Protein AF-A0A960MJE6-F1 (afdb_monomer)

Radius of gyration: 17.85 Å; Cα contacts (8 Å, |Δi|>4): 221; chains: 1; bounding box: 52×34×41 Å

Structure (mmCIF, N/CA/C/O backbone):
data_AF-A0A960MJE6-F1
#
_entry.id   AF-A0A960MJE6-F1
#
loop_
_atom_site.group_PDB
_atom_site.id
_atom_site.type_symbol
_atom_site.label_atom_id
_atom_site.label_alt_id
_atom_site.label_comp_id
_atom_site.label_asym_id
_atom_site.label_entity_id
_atom_site.label_seq_id
_atom_site.pdbx_PDB_ins_code
_atom_site.Cartn_x
_atom_site.Cartn_y
_atom_site.Cartn_z
_atom_site.occupancy
_atom_site.B_iso_or_equiv
_atom_site.auth_seq_id
_atom_site.auth_comp_id
_atom_site.auth_asym_id
_atom_site.auth_atom_id
_atom_site.pdbx_PDB_model_num
ATOM 1 N N . VAL A 1 1 ? -16.619 4.139 11.343 1.00 90.81 1 VAL A N 1
ATOM 2 C CA . VAL A 1 1 ? -15.500 3.477 10.638 1.00 90.81 1 VAL A CA 1
ATOM 3 C C . VAL A 1 1 ? -14.582 4.578 10.170 1.00 90.81 1 VAL A C 1
ATOM 5 O O . VAL A 1 1 ? -15.066 5.469 9.480 1.00 90.81 1 VAL A O 1
ATOM 8 N N . ASP A 1 2 ? -13.323 4.551 10.590 1.00 97.38 2 ASP A N 1
ATOM 9 C CA . ASP A 1 2 ? -12.371 5.630 10.301 1.00 97.38 2 ASP A CA 1
ATOM 10 C C . ASP A 1 2 ? -11.743 5.472 8.927 1.00 97.38 2 ASP A C 1
ATOM 12 O O . ASP A 1 2 ? -11.546 6.458 8.226 1.00 97.38 2 ASP A O 1
ATOM 16 N N . LEU A 1 3 ? -11.478 4.222 8.546 1.00 98.38 3 LEU A N 1
ATOM 17 C CA . LEU A 1 3 ? -10.777 3.850 7.329 1.00 98.38 3 LEU A CA 1
ATOM 18 C C . LEU A 1 3 ? -11.481 2.674 6.642 1.00 98.38 3 LE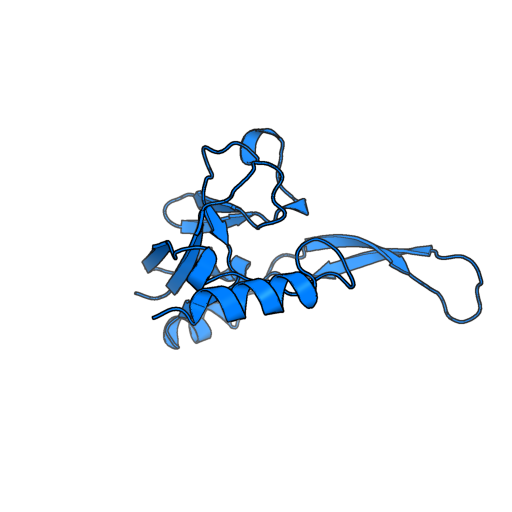U A C 1
ATOM 20 O O . LEU A 1 3 ? -11.832 1.678 7.269 1.00 98.38 3 LEU A O 1
ATOM 24 N N . VAL A 1 4 ? -11.666 2.759 5.334 1.00 98.44 4 VAL A N 1
ATOM 25 C CA . VAL A 1 4 ? -12.091 1.641 4.493 1.00 98.44 4 VAL A CA 1
ATOM 26 C C . VAL A 1 4 ? -11.028 1.444 3.429 1.00 98.44 4 VAL A C 1
ATOM 28 O O . VAL A 1 4 ? -10.802 2.343 2.624 1.00 98.44 4 VAL A O 1
ATOM 31 N N . LEU A 1 5 ? -10.383 0.282 3.424 1.00 98.06 5 LEU A N 1
ATOM 32 C CA . LEU A 1 5 ? -9.413 -0.102 2.406 1.00 98.06 5 LEU A CA 1
ATOM 33 C C . LEU A 1 5 ? -10.098 -0.992 1.373 1.00 98.06 5 LEU A C 1
ATOM 35 O O . LEU A 1 5 ? -10.679 -2.021 1.727 1.00 98.06 5 LEU A O 1
ATOM 39 N N . LYS A 1 6 ? -10.006 -0.624 0.097 1.00 97.62 6 LYS A N 1
ATOM 40 C CA . LYS A 1 6 ? -10.346 -1.525 -0.998 1.00 97.62 6 LYS A CA 1
ATOM 41 C C . LYS A 1 6 ? -9.092 -2.299 -1.391 1.00 97.62 6 LYS A C 1
ATOM 43 O O . LYS A 1 6 ? -8.012 -1.733 -1.539 1.00 97.62 6 LYS A O 1
ATOM 48 N N . CYS A 1 7 ? -9.236 -3.608 -1.519 1.00 97.19 7 CYS A N 1
ATOM 49 C CA . CYS A 1 7 ? -8.153 -4.502 -1.885 1.00 97.19 7 CYS A CA 1
ATOM 50 C C . CYS A 1 7 ? -8.582 -5.461 -2.986 1.00 97.19 7 CYS A C 1
ATOM 52 O O . CYS A 1 7 ? -9.758 -5.549 -3.346 1.00 97.19 7 CYS A O 1
ATOM 54 N N . ILE A 1 8 ? -7.608 -6.188 -3.512 1.00 96.56 8 ILE A N 1
ATOM 55 C CA . ILE A 1 8 ? -7.811 -7.221 -4.522 1.00 96.56 8 ILE A CA 1
ATOM 56 C C . ILE A 1 8 ? -7.067 -8.484 -4.120 1.00 96.56 8 ILE A C 1
ATOM 58 O O . ILE A 1 8 ? -6.070 -8.436 -3.399 1.00 96.56 8 ILE A O 1
ATOM 62 N N . LYS A 1 9 ? -7.549 -9.631 -4.594 1.00 95.31 9 LYS A N 1
ATOM 63 C CA . LYS A 1 9 ? -6.795 -10.875 -4.475 1.00 95.31 9 LYS A CA 1
ATOM 64 C C . LYS A 1 9 ? -5.577 -10.806 -5.402 1.00 95.31 9 LYS A C 1
ATOM 66 O O . LYS A 1 9 ? -5.716 -10.426 -6.566 1.00 95.31 9 LYS A O 1
ATOM 71 N N . ARG A 1 10 ? -4.407 -11.158 -4.870 1.00 92.94 10 ARG A N 1
ATOM 72 C CA . ARG A 1 10 ? -3.173 -11.307 -5.644 1.00 92.94 10 ARG A CA 1
ATOM 73 C C . ARG A 1 10 ? -3.256 -12.562 -6.509 1.00 92.94 10 ARG A C 1
ATOM 75 O O . ARG A 1 10 ? -3.813 -13.573 -6.074 1.00 92.94 10 ARG A O 1
ATOM 82 N N . GLU A 1 11 ? -2.705 -12.499 -7.711 1.00 90.75 11 GLU A N 1
ATOM 83 C CA . GLU A 1 11 ? -2.658 -13.637 -8.639 1.00 90.75 11 GLU A CA 1
ATOM 84 C C . GLU A 1 11 ? -1.451 -14.532 -8.357 1.00 90.75 11 GLU A C 1
ATOM 86 O O . GLU A 1 11 ? -1.553 -15.755 -8.451 1.00 90.75 11 GLU A O 1
ATOM 91 N N . THR A 1 12 ? -0.328 -13.934 -7.945 1.00 90.56 12 THR A N 1
ATOM 92 C CA . THR A 1 12 ? 0.914 -14.651 -7.635 1.00 90.56 12 THR A CA 1
ATOM 93 C C . THR A 1 12 ? 1.585 -14.120 -6.359 1.00 90.56 12 THR A C 1
ATOM 95 O O . THR A 1 12 ? 1.390 -12.959 -5.983 1.00 90.56 12 THR A O 1
ATOM 98 N N . PRO A 1 13 ? 2.401 -14.943 -5.671 1.00 87.69 13 PRO A N 1
ATOM 99 C CA . PRO A 1 13 ? 3.259 -14.491 -4.568 1.00 87.69 13 PRO A CA 1
ATOM 100 C C . PRO A 1 13 ? 4.201 -13.332 -4.941 1.00 87.69 13 PRO A C 1
ATOM 102 O O . PRO A 1 13 ? 4.524 -12.495 -4.093 1.00 87.69 13 PRO A O 1
ATOM 105 N N . GLU A 1 14 ? 4.646 -13.290 -6.199 1.00 88.62 14 GLU A N 1
ATOM 106 C CA . GLU A 1 14 ? 5.622 -12.344 -6.751 1.00 88.62 14 GLU A CA 1
ATOM 107 C C . GLU A 1 14 ? 4.996 -11.047 -7.278 1.00 88.62 14 GLU A C 1
ATOM 109 O O . GLU A 1 14 ? 5.723 -10.135 -7.684 1.00 88.62 14 GLU A O 1
ATOM 114 N N . GLU A 1 15 ? 3.665 -10.945 -7.284 1.00 90.00 15 GLU A N 1
ATOM 115 C CA . GLU A 1 15 ? 2.964 -9.758 -7.757 1.00 90.00 15 GLU A CA 1
ATOM 116 C C . GLU A 1 15 ? 3.415 -8.508 -6.981 1.00 90.00 15 GLU A C 1
ATOM 118 O O . GLU A 1 15 ? 3.469 -8.497 -5.748 1.00 90.00 15 GLU A O 1
ATOM 123 N N . LYS A 1 16 ? 3.743 -7.434 -7.715 1.00 90.94 16 LYS A N 1
ATOM 124 C CA . LYS A 1 16 ? 4.276 -6.172 -7.174 1.00 90.94 16 LYS A CA 1
ATOM 125 C C . LYS A 1 16 ? 3.172 -5.306 -6.559 1.00 90.94 16 LYS A C 1
ATOM 127 O O . LYS A 1 16 ? 2.874 -4.212 -7.045 1.00 90.94 16 LYS A O 1
ATOM 132 N N . LEU A 1 17 ? 2.554 -5.830 -5.506 1.00 93.19 17 LEU A N 1
ATOM 133 C CA . LEU A 1 17 ? 1.544 -5.167 -4.691 1.00 93.19 17 LEU A CA 1
ATOM 134 C C . LEU A 1 17 ? 1.944 -5.204 -3.222 1.00 93.19 17 LEU A C 1
ATOM 136 O O . LEU A 1 17 ? 2.372 -6.243 -2.717 1.00 93.19 17 LEU A O 1
ATOM 140 N N . GLY A 1 18 ? 1.735 -4.082 -2.533 1.00 94.88 18 GLY A N 1
ATOM 141 C CA . GLY A 1 18 ? 1.810 -4.042 -1.081 1.00 94.88 18 GLY A CA 1
ATOM 142 C C . GLY A 1 18 ? 0.832 -5.047 -0.473 1.00 94.88 18 GLY A C 1
ATOM 143 O O . GLY A 1 18 ? -0.319 -5.153 -0.897 1.00 94.88 18 GLY A O 1
ATOM 144 N N . VAL A 1 19 ? 1.301 -5.815 0.497 1.00 95.50 19 VAL A N 1
ATOM 145 C CA . VAL A 1 19 ? 0.553 -6.888 1.139 1.00 95.50 19 VAL A CA 1
ATOM 146 C C . VAL A 1 19 ? -0.184 -6.357 2.359 1.00 95.50 19 VAL A C 1
ATOM 148 O O . VAL A 1 19 ? 0.397 -5.648 3.178 1.00 95.50 19 VAL A O 1
ATOM 151 N N . ILE A 1 20 ? -1.455 -6.733 2.492 1.00 95.06 20 ILE A N 1
ATOM 152 C CA . ILE A 1 20 ? -2.294 -6.342 3.626 1.00 95.06 20 ILE A CA 1
ATOM 153 C C . ILE A 1 20 ? -2.099 -7.318 4.786 1.00 95.06 20 ILE A C 1
ATOM 155 O O . ILE A 1 20 ? -2.185 -8.535 4.606 1.00 95.06 20 ILE A O 1
ATOM 159 N N . GLY A 1 21 ? -1.899 -6.773 5.984 1.00 92.81 21 GLY A N 1
ATOM 160 C CA . GLY A 1 21 ? -1.813 -7.509 7.238 1.00 92.81 21 GLY A CA 1
ATOM 161 C C . GLY A 1 21 ? -2.624 -6.852 8.353 1.00 92.81 21 GLY A C 1
ATOM 162 O O . GLY A 1 21 ? -3.051 -5.700 8.256 1.00 92.81 21 GLY A O 1
ATOM 163 N N . ILE A 1 22 ? -2.846 -7.613 9.423 1.00 93.12 22 ILE A N 1
ATOM 164 C CA . ILE A 1 22 ? -3.365 -7.096 10.690 1.00 93.12 22 ILE A CA 1
ATOM 165 C C . ILE A 1 22 ? -2.346 -7.461 11.765 1.00 93.12 22 ILE A C 1
ATOM 167 O O . ILE A 1 22 ? -2.080 -8.639 11.993 1.00 93.12 22 ILE A O 1
ATOM 171 N N . GLU A 1 23 ? -1.771 -6.451 12.408 1.00 90.19 23 GLU A N 1
ATOM 172 C CA . GLU A 1 23 ? -0.772 -6.590 13.468 1.00 90.19 23 GLU A CA 1
ATOM 173 C C . GLU A 1 23 ? -1.260 -5.806 14.686 1.00 90.19 23 GLU A C 1
ATOM 175 O O . GLU A 1 23 ? -1.601 -4.633 14.562 1.00 90.19 23 GLU A O 1
ATOM 180 N N . ASN A 1 24 ? -1.353 -6.448 15.854 1.00 93.50 24 ASN A N 1
ATOM 181 C CA . ASN A 1 24 ? -1.894 -5.832 17.077 1.00 93.50 24 ASN A CA 1
ATOM 182 C C . ASN A 1 24 ? -3.270 -5.163 16.864 1.00 93.50 24 ASN A C 1
ATOM 184 O O . ASN A 1 24 ? -3.490 -4.029 17.280 1.00 93.50 24 ASN A O 1
ATOM 188 N N . GLU A 1 25 ? -4.174 -5.853 16.154 1.00 95.56 25 GLU A N 1
ATOM 189 C CA . GLU A 1 25 ? -5.515 -5.360 15.775 1.00 95.56 25 GLU A CA 1
ATOM 190 C C . GLU A 1 25 ? -5.512 -4.095 14.896 1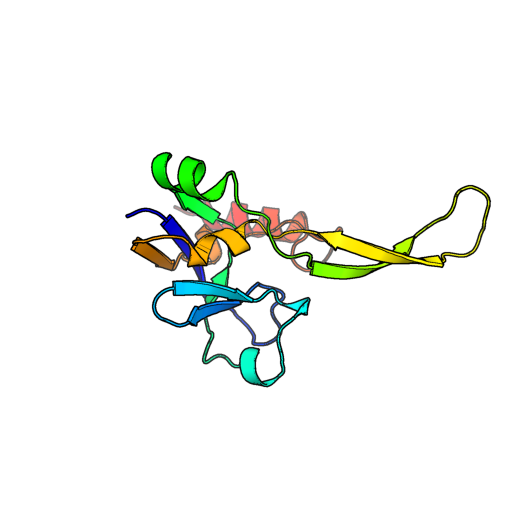.00 95.56 25 GLU A C 1
ATOM 192 O O . GLU A 1 25 ? -6.552 -3.469 14.676 1.00 95.56 25 GLU A O 1
ATOM 197 N N . LYS A 1 26 ? -4.352 -3.718 14.352 1.00 96.62 26 LYS A N 1
ATOM 198 C CA . LYS A 1 26 ? -4.181 -2.573 13.464 1.00 96.62 26 LYS A CA 1
ATOM 199 C C . LYS A 1 26 ? -3.952 -3.023 12.031 1.00 96.62 26 LYS A C 1
ATOM 201 O O . LYS A 1 26 ? -3.205 -3.962 11.771 1.00 96.62 26 LYS A O 1
ATOM 206 N N . LEU A 1 27 ? -4.596 -2.329 11.096 1.00 97.12 27 LEU A N 1
ATOM 207 C CA . LEU A 1 27 ? -4.388 -2.538 9.668 1.00 97.12 27 LEU A CA 1
ATOM 208 C C . LEU A 1 27 ? -2.992 -2.050 9.281 1.00 97.12 27 LEU A C 1
ATOM 210 O O . LEU A 1 27 ? -2.674 -0.885 9.504 1.00 97.12 27 LEU A O 1
ATOM 214 N N . SER A 1 28 ? -2.194 -2.916 8.667 1.00 95.06 28 SER A N 1
ATOM 215 C CA . SER A 1 28 ? -0.868 -2.580 8.157 1.00 95.06 28 SER A CA 1
ATOM 216 C C . SER A 1 28 ? -0.714 -3.014 6.703 1.00 95.06 28 SER A C 1
ATOM 218 O O . SER A 1 28 ? -1.372 -3.946 6.227 1.00 95.06 28 SER A O 1
ATOM 220 N N . ILE A 1 29 ? 0.148 -2.306 5.977 1.00 96.00 29 ILE A N 1
ATOM 221 C CA . ILE A 1 29 ? 0.543 -2.656 4.615 1.00 96.00 29 ILE A CA 1
ATOM 222 C C . ILE A 1 29 ? 2.060 -2.761 4.582 1.00 96.00 29 ILE A C 1
ATOM 224 O O . ILE A 1 29 ? 2.758 -1.903 5.115 1.00 96.00 29 ILE A O 1
ATOM 228 N N . ARG A 1 30 ? 2.568 -3.831 3.971 1.00 93.56 30 ARG A N 1
ATOM 229 C CA . ARG A 1 30 ? 3.997 -4.010 3.699 1.00 93.56 30 ARG A CA 1
ATOM 230 C C . ARG A 1 30 ? 4.232 -3.907 2.204 1.00 93.56 30 ARG A C 1
ATOM 232 O O . ARG A 1 30 ? 3.674 -4.699 1.448 1.00 93.56 30 ARG A O 1
ATOM 239 N N . GLU A 1 31 ? 5.031 -2.936 1.780 1.00 94.06 31 GLU A N 1
ATOM 240 C CA . GLU A 1 31 ? 5.297 -2.695 0.361 1.00 94.06 31 GLU A CA 1
ATOM 241 C C . GLU A 1 31 ? 6.046 -3.876 -0.281 1.00 94.06 31 GLU A C 1
ATOM 243 O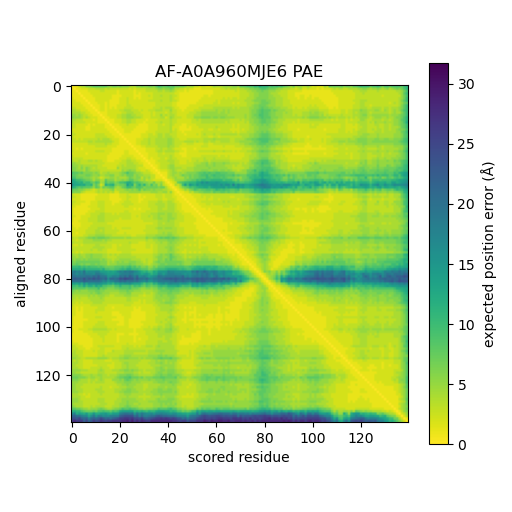 O . GLU A 1 31 ? 6.859 -4.529 0.377 1.00 94.06 31 GLU A O 1
ATOM 248 N N . TYR A 1 32 ? 5.809 -4.170 -1.570 1.00 89.81 32 TYR A N 1
ATOM 249 C CA . TYR A 1 32 ? 6.355 -5.391 -2.198 1.00 89.81 32 TYR A CA 1
ATOM 250 C C . TYR A 1 32 ? 7.895 -5.434 -2.216 1.00 89.81 32 TYR A C 1
ATOM 252 O O . TYR A 1 32 ? 8.493 -6.520 -2.249 1.00 89.81 32 TYR A O 1
ATOM 260 N N . SER A 1 33 ? 8.537 -4.261 -2.211 1.00 87.81 33 SER A N 1
ATOM 261 C CA . SER A 1 33 ? 9.993 -4.097 -2.147 1.00 87.81 33 SER A CA 1
ATOM 262 C C . SER A 1 33 ? 10.582 -4.470 -0.787 1.00 87.81 33 SER A C 1
ATOM 264 O O . SER A 1 33 ? 11.779 -4.723 -0.701 1.00 87.81 33 SER A O 1
ATOM 266 N N . GLU A 1 34 ? 9.752 -4.542 0.252 1.00 87.50 34 GLU A N 1
ATOM 267 C CA . GLU A 1 34 ? 10.153 -4.805 1.638 1.00 87.50 34 GLU A CA 1
ATOM 268 C C . GLU A 1 34 ? 9.739 -6.202 2.119 1.00 87.50 34 GLU A C 1
ATOM 270 O O . GLU A 1 34 ? 10.044 -6.597 3.243 1.00 87.50 34 GLU A O 1
ATOM 275 N N . LEU A 1 35 ? 9.058 -6.982 1.271 1.00 87.25 35 LEU A N 1
ATOM 276 C CA . LEU A 1 35 ? 8.598 -8.320 1.632 1.00 87.25 35 LEU A CA 1
ATOM 277 C C . LEU A 1 35 ? 9.758 -9.311 1.721 1.00 87.25 35 LEU A C 1
ATOM 279 O O . LEU A 1 35 ? 10.477 -9.558 0.742 1.00 87.25 35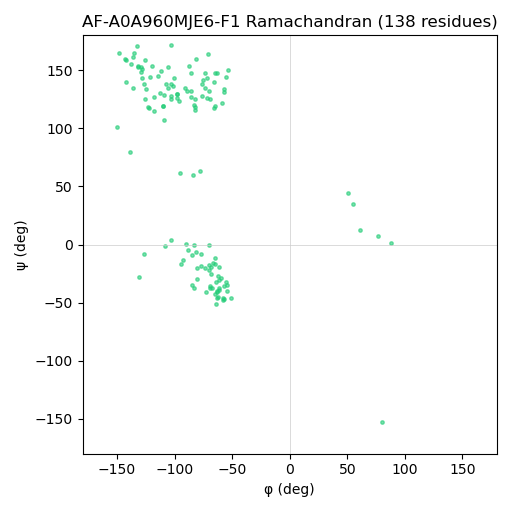 LEU A O 1
ATOM 283 N N . THR A 1 36 ? 9.841 -9.973 2.872 1.00 86.12 36 THR A N 1
ATOM 284 C CA . THR A 1 36 ? 10.641 -11.183 3.070 1.00 86.12 36 THR A CA 1
ATOM 285 C C . THR A 1 36 ? 10.012 -12.378 2.347 1.00 86.12 36 THR A C 1
ATOM 287 O O . THR A 1 36 ? 8.834 -12.364 1.982 1.00 86.12 36 THR A O 1
ATOM 290 N N . SER A 1 37 ? 10.774 -13.457 2.161 1.00 82.31 37 SER A N 1
ATOM 291 C CA . SER A 1 37 ? 10.281 -14.670 1.492 1.00 82.31 37 SER A CA 1
ATOM 292 C C . SER A 1 37 ? 9.044 -15.274 2.171 1.00 82.31 37 SER A C 1
ATOM 294 O O . SER A 1 37 ? 8.147 -15.751 1.482 1.00 82.31 37 SER A O 1
ATOM 296 N N . SER A 1 38 ? 8.943 -15.212 3.505 1.00 81.44 38 SER A N 1
ATOM 297 C CA . SER A 1 38 ? 7.773 -15.715 4.243 1.00 81.44 38 SER A CA 1
ATOM 298 C C . SER A 1 38 ? 6.518 -14.864 4.011 1.00 81.44 38 SER A C 1
ATOM 300 O O . SER A 1 38 ? 5.416 -15.405 3.890 1.00 81.44 38 SER A O 1
ATOM 302 N N . MET A 1 39 ? 6.680 -13.545 3.871 1.00 79.69 39 MET A N 1
ATOM 303 C CA . MET A 1 39 ? 5.585 -12.603 3.605 1.00 79.69 39 MET A CA 1
ATOM 304 C C . MET A 1 39 ? 5.058 -12.676 2.168 1.00 79.69 39 MET A C 1
ATOM 306 O O . MET A 1 39 ? 3.928 -12.273 1.905 1.00 79.69 39 MET A O 1
ATOM 310 N N . ARG A 1 40 ? 5.841 -13.224 1.231 1.00 79.81 40 ARG A N 1
ATOM 311 C CA . ARG A 1 40 ? 5.388 -13.431 -0.154 1.00 79.81 40 ARG A CA 1
ATOM 312 C C . ARG A 1 40 ? 4.331 -14.526 -0.266 1.00 79.81 40 ARG A C 1
ATOM 314 O O . ARG A 1 40 ? 3.548 -14.494 -1.211 1.00 79.81 40 ARG A O 1
ATOM 321 N N . SER A 1 41 ? 4.251 -15.436 0.708 1.00 78.69 41 SER A N 1
ATOM 322 C CA . SER A 1 41 ? 3.288 -16.542 0.706 1.00 78.69 41 SER A CA 1
ATOM 323 C C . SER A 1 41 ? 1.833 -16.082 0.511 1.00 78.69 41 SER A C 1
ATOM 325 O O . SER A 1 41 ? 1.426 -14.994 0.927 1.00 78.69 41 SER A O 1
ATOM 327 N N . LEU A 1 42 ? 1.012 -16.945 -0.097 1.00 69.94 42 LEU A N 1
ATOM 328 C CA . LEU A 1 42 ? -0.416 -16.679 -0.323 1.00 69.94 42 LEU A CA 1
ATOM 329 C C . LEU A 1 42 ? -1.261 -16.690 0.961 1.00 69.94 42 LEU A C 1
ATOM 331 O O . LEU A 1 42 ? -2.453 -16.406 0.891 1.00 69.94 42 LEU A O 1
ATOM 335 N N . VAL A 1 43 ? -0.660 -16.939 2.132 1.00 73.81 43 VAL A N 1
ATOM 336 C CA . VAL A 1 43 ? -1.292 -16.626 3.428 1.00 73.81 43 VAL A CA 1
ATOM 337 C C . VAL A 1 43 ? -1.704 -15.153 3.456 1.00 73.81 43 VAL A C 1
ATOM 339 O O . VAL A 1 43 ? -2.778 -14.812 3.944 1.00 73.81 43 VAL A O 1
ATOM 342 N N . PHE A 1 44 ? -0.912 -14.290 2.820 1.00 80.25 44 PHE A N 1
ATOM 343 C CA . PHE A 1 44 ? -1.261 -12.899 2.603 1.00 80.25 44 PHE A CA 1
ATOM 344 C C . PHE A 1 44 ? -1.890 -12.666 1.221 1.00 80.25 44 PHE A C 1
ATOM 346 O O . PHE A 1 44 ? -1.346 -11.963 0.373 1.00 80.25 44 PHE A O 1
ATOM 353 N N . ALA A 1 45 ? -3.034 -13.285 0.944 1.00 89.44 45 ALA A N 1
ATOM 354 C CA . ALA A 1 45 ? -3.622 -13.315 -0.400 1.00 89.44 45 ALA A CA 1
ATOM 355 C C . ALA A 1 45 ? -4.073 -11.952 -0.967 1.00 89.44 45 ALA A C 1
ATOM 357 O O . ALA A 1 45 ? -4.398 -11.883 -2.150 1.00 89.44 45 ALA A O 1
ATOM 358 N N . TYR A 1 46 ? -4.125 -10.884 -0.165 1.00 94.94 46 TYR A N 1
ATOM 359 C CA . TYR A 1 46 ? -4.707 -9.603 -0.572 1.00 94.94 46 TYR A CA 1
ATOM 360 C C . TYR A 1 46 ? -3.656 -8.511 -0.761 1.00 94.94 46 TYR A C 1
ATOM 362 O O . TYR A 1 46 ? -2.829 -8.257 0.117 1.00 94.94 46 TYR A O 1
ATOM 370 N N . GLY A 1 47 ? -3.726 -7.861 -1.920 1.00 95.25 47 GLY A N 1
ATOM 371 C CA . GLY A 1 47 ? -2.891 -6.735 -2.305 1.00 95.25 47 GLY A CA 1
ATOM 372 C C . GLY A 1 47 ? -3.623 -5.405 -2.144 1.00 95.25 47 GLY A C 1
ATOM 373 O O . GLY A 1 47 ? -4.826 -5.296 -2.405 1.00 95.25 47 GLY A O 1
ATOM 374 N N . ASN A 1 48 ? -2.881 -4.386 -1.728 1.00 96.44 48 ASN A N 1
ATOM 375 C CA . ASN A 1 48 ? -3.329 -3.004 -1.688 1.00 96.44 48 ASN A CA 1
ATOM 376 C C . ASN A 1 48 ? -3.572 -2.490 -3.114 1.00 96.44 48 ASN A C 1
ATOM 378 O O . ASN A 1 48 ? -2.631 -2.396 -3.899 1.00 96.44 48 ASN A O 1
ATOM 382 N N . SER A 1 49 ? -4.810 -2.113 -3.442 1.00 94.56 49 SER A N 1
ATOM 383 C CA . SER A 1 49 ? -5.128 -1.543 -4.757 1.00 94.56 49 SER A CA 1
ATOM 384 C C . SER A 1 49 ? -4.845 -0.037 -4.845 1.00 94.56 49 SER A C 1
ATOM 386 O O . SER A 1 49 ? -5.121 0.570 -5.874 1.00 94.56 49 SER A O 1
ATOM 388 N N . GLY A 1 50 ? -4.372 0.587 -3.759 1.00 93.88 50 GLY A N 1
ATOM 389 C CA . GLY A 1 50 ? -4.169 2.036 -3.663 1.00 93.88 50 GLY A CA 1
ATOM 390 C C . GLY A 1 50 ? -5.457 2.837 -3.448 1.00 93.88 50 GLY A C 1
ATOM 391 O O . GLY A 1 50 ? -5.420 4.063 -3.478 1.00 93.88 50 GLY A O 1
ATOM 392 N N . LEU A 1 51 ? -6.593 2.169 -3.220 1.00 95.75 51 LEU A N 1
ATOM 393 C CA . LEU A 1 51 ? -7.890 2.812 -3.021 1.00 95.75 51 LEU A CA 1
ATOM 394 C C . LEU A 1 51 ? -8.336 2.668 -1.572 1.00 95.75 51 LEU A C 1
ATOM 396 O O . LEU A 1 51 ? -8.569 1.565 -1.080 1.00 95.75 51 LEU A O 1
ATOM 400 N N . PHE A 1 52 ? -8.519 3.795 -0.903 1.00 97.38 52 PHE A N 1
ATOM 401 C CA . PHE A 1 52 ? -9.068 3.840 0.441 1.00 97.38 52 PHE A CA 1
ATOM 402 C C . PHE A 1 52 ? -9.961 5.068 0.610 1.00 97.38 52 PHE A C 1
ATOM 404 O O . PHE A 1 52 ? -9.871 6.037 -0.140 1.00 97.38 52 PHE A O 1
ATOM 411 N N . SER A 1 53 ? -10.831 5.016 1.609 1.00 97.81 53 SER A N 1
ATOM 412 C CA . SER A 1 53 ? -11.653 6.138 2.054 1.00 97.81 53 SER A CA 1
ATOM 413 C C . SER A 1 53 ? -11.469 6.304 3.551 1.00 97.81 53 SER A C 1
ATOM 415 O O . SER A 1 53 ? -11.396 5.313 4.275 1.00 97.81 53 SER A O 1
ATOM 417 N N . CYS A 1 54 ? -11.446 7.539 4.036 1.00 97.81 54 CYS A N 1
ATOM 418 C CA . CYS A 1 54 ? -11.394 7.809 5.465 1.00 97.81 54 CYS A CA 1
ATOM 419 C C . CYS A 1 54 ? -12.243 9.019 5.851 1.00 97.81 54 CYS A C 1
ATOM 421 O O . CYS A 1 54 ? -12.602 9.831 4.999 1.00 97.81 54 CYS A O 1
ATOM 423 N N . ASN A 1 55 ? -12.618 9.105 7.127 1.00 97.69 55 ASN A N 1
ATOM 424 C CA . ASN A 1 55 ? -13.347 10.264 7.638 1.00 97.69 55 ASN A CA 1
ATOM 425 C C . ASN A 1 55 ? -12.388 11.426 7.960 1.00 97.69 55 ASN A C 1
ATOM 427 O O . ASN A 1 55 ? -11.187 11.239 8.161 1.00 97.69 55 ASN A O 1
ATOM 431 N N . MET A 1 56 ? -12.924 12.647 8.022 1.00 97.94 56 MET A N 1
ATOM 432 C CA . MET A 1 56 ? -12.095 13.835 8.249 1.00 97.94 56 MET A CA 1
ATOM 433 C C . MET A 1 56 ? -11.485 13.906 9.648 1.00 97.94 56 MET A C 1
ATOM 435 O O . MET A 1 56 ? -10.438 14.527 9.816 1.00 97.94 56 MET A O 1
ATOM 439 N N . ASP A 1 57 ? -12.100 13.272 10.644 1.00 97.62 57 ASP A N 1
ATOM 440 C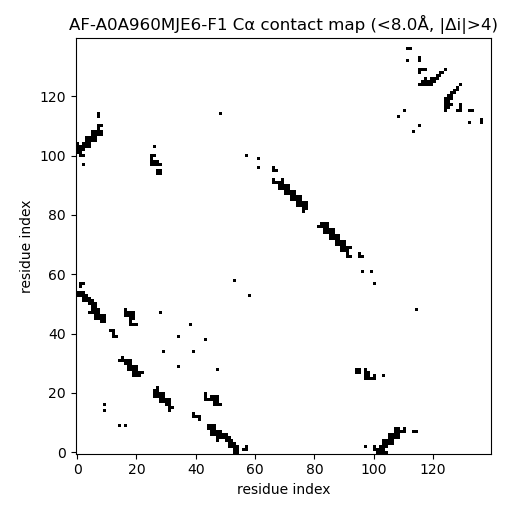 CA . ASP A 1 57 ? -11.548 13.234 11.999 1.00 97.62 57 ASP A CA 1
ATOM 441 C C . ASP A 1 57 ? -10.276 12.382 12.051 1.00 97.62 57 ASP A C 1
ATOM 443 O O . ASP A 1 57 ? -9.296 12.767 12.689 1.00 97.62 57 ASP A O 1
ATOM 447 N N . PHE A 1 58 ? -10.238 11.280 11.300 1.00 97.81 58 PHE A N 1
ATOM 448 C CA . PHE A 1 58 ? -9.038 10.482 11.103 1.00 97.81 58 PHE A CA 1
ATOM 449 C C . PHE A 1 58 ? -7.948 11.275 10.385 1.00 97.81 58 PHE A C 1
ATOM 451 O O . PHE A 1 58 ? -6.819 11.296 10.864 1.00 97.81 58 PHE A O 1
ATOM 458 N N . VAL A 1 59 ? -8.282 11.993 9.304 1.00 97.81 59 VAL A N 1
ATOM 459 C CA . VAL A 1 59 ? -7.319 12.854 8.590 1.00 97.81 59 VAL A CA 1
ATOM 460 C C . VAL A 1 59 ? -6.703 13.892 9.532 1.00 97.81 59 VAL A C 1
ATOM 462 O O . VAL A 1 59 ? -5.484 1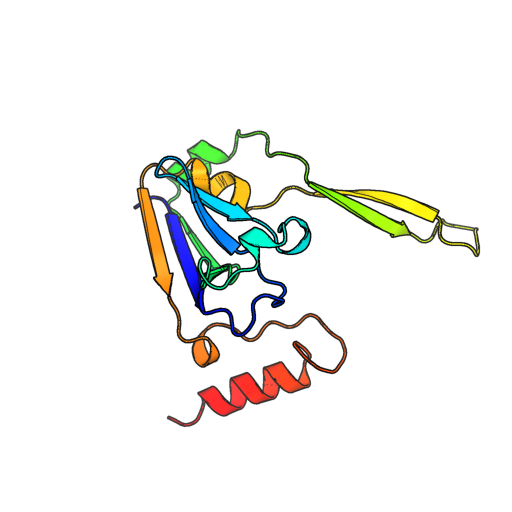4.021 9.576 1.00 97.81 59 VAL A O 1
ATOM 465 N N . LYS A 1 60 ? -7.519 14.587 10.337 1.00 97.62 60 LYS A N 1
ATOM 466 C CA . LYS A 1 60 ? -7.032 15.554 11.338 1.00 97.62 60 LYS A CA 1
ATOM 467 C C . LYS A 1 60 ? -6.142 14.902 12.397 1.00 97.62 60 LYS A C 1
ATOM 469 O O . LYS A 1 60 ? -5.155 15.496 12.814 1.00 97.62 60 LYS A O 1
ATOM 474 N N . LYS A 1 61 ? -6.484 13.688 12.842 1.00 96.44 61 LYS A N 1
ATOM 475 C CA . LYS A 1 61 ? -5.686 12.925 13.814 1.00 96.44 61 LYS A CA 1
ATOM 476 C C . LYS A 1 61 ? -4.299 12.588 13.262 1.00 96.44 61 LYS A C 1
ATOM 478 O O . LYS A 1 61 ? -3.328 12.644 14.008 1.00 96.44 61 LYS A O 1
ATOM 483 N N . VAL A 1 62 ? -4.211 12.208 11.987 1.00 97.38 62 VAL A N 1
ATOM 484 C CA . VAL A 1 62 ? -2.955 11.734 11.380 1.00 97.38 62 VAL A CA 1
ATOM 485 C C . VAL A 1 62 ? -2.142 12.837 10.701 1.00 97.38 62 VAL A C 1
ATOM 487 O O . VAL A 1 62 ? -0.968 12.623 10.425 1.00 97.38 62 VAL A O 1
ATOM 490 N N . SER A 1 63 ? -2.708 14.027 10.469 1.00 96.56 63 SER A N 1
ATOM 491 C CA . SER A 1 63 ? -2.035 15.120 9.746 1.00 96.56 63 SER A CA 1
ATOM 492 C C . SER A 1 63 ? -0.806 15.695 10.450 1.00 96.56 63 SER A C 1
ATOM 494 O O . SER A 1 63 ? -0.027 16.405 9.824 1.00 96.56 63 SER A O 1
ATOM 496 N N . THR A 1 64 ? -0.648 15.435 11.748 1.00 95.25 64 THR A N 1
ATOM 497 C CA . THR A 1 64 ? 0.506 15.881 12.542 1.00 95.25 64 THR A CA 1
ATOM 498 C C . THR A 1 64 ? 1.508 14.761 12.811 1.00 95.25 64 THR A C 1
ATOM 500 O O . THR A 1 64 ? 2.442 14.965 13.581 1.00 95.25 64 THR A O 1
ATOM 503 N N . LEU A 1 65 ? 1.296 13.563 12.255 1.00 96.81 65 LEU A N 1
ATOM 504 C CA . LEU A 1 65 ? 2.219 12.448 12.433 1.00 96.81 65 LEU A CA 1
ATOM 505 C C . LEU A 1 65 ? 3.457 12.637 11.563 1.00 96.81 65 LEU A C 1
ATOM 507 O O . LEU A 1 65 ? 3.364 12.970 10.382 1.00 96.81 65 LEU A O 1
ATOM 511 N N . GLU A 1 66 ? 4.610 12.337 12.142 1.00 96.81 66 GLU A N 1
ATOM 512 C CA . GLU A 1 66 ? 5.826 12.104 11.376 1.00 96.81 66 GLU A CA 1
ATOM 513 C C . GLU A 1 66 ? 5.808 10.658 10.877 1.00 96.81 66 GLU A C 1
ATOM 515 O O . GLU A 1 66 ? 5.745 9.715 11.668 1.00 96.81 66 GLU A O 1
ATOM 520 N N . LEU A 1 67 ? 5.811 10.488 9.554 1.00 96.75 67 LEU A N 1
ATOM 521 C CA . LEU A 1 67 ? 5.821 9.170 8.924 1.00 96.75 67 LEU A CA 1
ATOM 522 C C . LEU A 1 67 ? 7.252 8.644 8.777 1.00 96.75 67 LEU A C 1
ATOM 524 O O . LEU A 1 67 ? 8.178 9.438 8.579 1.00 96.75 67 LEU A O 1
ATOM 528 N N . PRO A 1 68 ? 7.450 7.316 8.861 1.00 95.69 68 PRO A N 1
ATOM 529 C CA . PRO A 1 68 ? 8.764 6.719 8.689 1.00 95.69 68 PRO A CA 1
ATOM 530 C C . PRO A 1 68 ? 9.304 6.956 7.276 1.00 95.69 68 PRO A C 1
ATOM 532 O O . PRO A 1 68 ? 8.564 6.980 6.293 1.00 9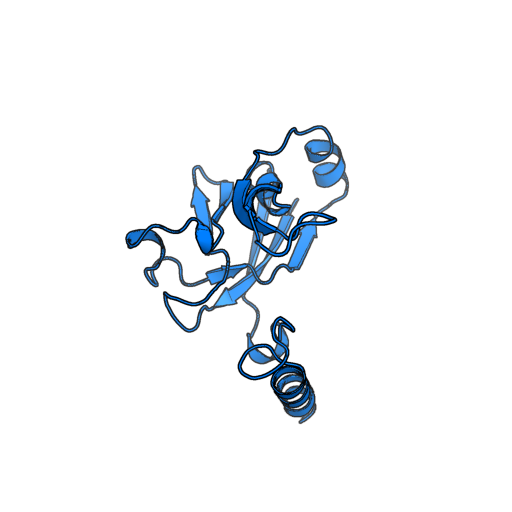5.69 68 PRO A O 1
ATOM 535 N N . TRP A 1 69 ? 10.625 7.091 7.172 1.00 96.31 69 TRP A N 1
ATOM 536 C CA . TRP A 1 69 ? 11.302 7.129 5.882 1.00 96.31 69 TRP A CA 1
ATOM 537 C C . TRP A 1 69 ? 11.536 5.719 5.349 1.00 96.31 69 TRP A C 1
ATOM 539 O O . TRP A 1 69 ? 12.209 4.905 5.982 1.00 96.31 69 TRP A O 1
ATOM 549 N N . HIS A 1 70 ? 11.068 5.481 4.132 1.00 95.12 70 HIS A N 1
ATOM 550 C CA . HIS A 1 70 ? 11.371 4.312 3.323 1.00 95.12 70 HIS A CA 1
ATOM 551 C C . HIS A 1 70 ? 12.489 4.665 2.339 1.00 95.12 70 HIS A C 1
ATOM 553 O O . HIS A 1 70 ? 12.445 5.695 1.657 1.00 95.12 70 HIS A O 1
ATOM 559 N N . LEU A 1 71 ? 13.533 3.834 2.297 1.00 93.25 71 LEU A N 1
ATOM 560 C CA . LEU A 1 71 ? 14.738 4.096 1.513 1.00 93.25 71 LEU A CA 1
ATOM 561 C C . LEU A 1 71 ? 14.741 3.264 0.233 1.00 93.25 71 LEU A C 1
ATOM 563 O O . LEU A 1 71 ? 14.728 2.035 0.271 1.00 93.25 71 LEU A O 1
ATOM 567 N N . ALA A 1 72 ? 14.878 3.934 -0.908 1.00 91.75 72 ALA A N 1
ATOM 568 C CA . ALA A 1 72 ? 15.071 3.292 -2.201 1.00 91.75 72 ALA A CA 1
ATOM 569 C C . ALA A 1 72 ? 16.421 3.689 -2.806 1.00 91.75 72 ALA A C 1
ATOM 571 O O . ALA A 1 72 ? 16.725 4.872 -2.973 1.00 91.75 72 ALA A O 1
ATOM 572 N N . ARG A 1 73 ? 17.228 2.696 -3.193 1.00 92.50 73 ARG A N 1
ATOM 573 C CA . ARG A 1 73 ? 18.490 2.935 -3.906 1.00 92.50 73 ARG A CA 1
ATOM 574 C C . ARG A 1 73 ? 18.205 3.111 -5.397 1.00 92.50 73 ARG A C 1
ATOM 576 O O . ARG A 1 73 ? 17.676 2.195 -6.026 1.00 92.50 73 ARG A O 1
ATOM 583 N N . LYS A 1 74 ? 18.554 4.262 -5.976 1.00 91.12 74 LYS A N 1
ATOM 584 C CA . LYS A 1 74 ? 18.334 4.555 -7.405 1.00 91.12 74 LYS A CA 1
ATOM 585 C C . LYS A 1 74 ? 19.609 5.031 -8.088 1.00 91.12 74 LYS A C 1
ATOM 587 O O . LYS A 1 74 ? 20.469 5.630 -7.453 1.00 91.12 74 LYS A O 1
ATOM 592 N N . LEU A 1 75 ? 19.708 4.761 -9.387 1.00 92.75 75 LEU A N 1
ATOM 593 C CA . LEU A 1 75 ? 20.683 5.410 -10.257 1.00 92.75 75 LEU A CA 1
ATOM 594 C C . LEU A 1 75 ? 20.086 6.729 -10.746 1.00 92.75 75 LEU A C 1
ATOM 596 O O . LEU A 1 75 ? 18.974 6.727 -11.278 1.00 92.75 75 LEU A O 1
ATOM 600 N N . ALA A 1 76 ? 20.812 7.826 -10.565 1.00 89.25 76 ALA A N 1
ATOM 601 C CA . ALA A 1 76 ? 20.399 9.151 -11.007 1.00 89.25 76 ALA A CA 1
ATOM 602 C C . ALA A 1 76 ? 21.427 9.751 -11.965 1.00 89.25 76 ALA A C 1
ATOM 604 O O . ALA A 1 76 ? 22.634 9.551 -11.803 1.00 89.25 76 ALA A O 1
ATOM 605 N N . ASP A 1 77 ? 20.923 10.489 -12.951 1.00 88.44 77 ASP A N 1
ATOM 606 C CA . ASP A 1 77 ? 21.745 11.326 -13.814 1.00 88.44 77 ASP A CA 1
ATOM 607 C C . ASP A 1 77 ? 22.201 12.557 -13.023 1.00 88.44 77 ASP A C 1
ATOM 609 O O . ASP A 1 77 ? 21.407 13.195 -12.326 1.00 88.44 77 ASP A O 1
ATOM 613 N N . THR A 1 78 ? 23.481 12.901 -13.122 1.00 82.81 78 THR A N 1
ATOM 614 C CA . THR A 1 78 ? 24.023 14.146 -12.572 1.00 82.81 78 THR A CA 1
ATOM 615 C C . THR A 1 78 ? 24.232 15.130 -13.712 1.00 82.81 78 THR A C 1
ATOM 617 O O . THR A 1 78 ? 24.685 14.765 -14.800 1.00 82.81 78 THR A O 1
ATOM 620 N N . GLN A 1 79 ? 23.883 16.401 -13.496 1.00 81.88 79 GLN A N 1
ATOM 621 C CA . GLN A 1 79 ? 24.134 17.418 -14.514 1.00 81.88 79 GLN A CA 1
ATOM 622 C C . GLN A 1 79 ? 25.633 17.473 -14.832 1.00 81.88 79 GLN A C 1
ATOM 624 O O . GLN A 1 79 ? 26.457 17.705 -13.951 1.00 81.88 79 GLN A O 1
ATOM 629 N N . GLY A 1 80 ? 25.973 17.262 -16.104 1.00 76.56 80 GLY A N 1
ATOM 630 C CA . GLY A 1 80 ? 27.342 17.375 -16.603 1.00 76.56 80 GLY A CA 1
ATOM 631 C C . GLY A 1 80 ? 28.203 16.113 -16.504 1.00 76.56 80 GLY A C 1
ATOM 632 O O . GLY A 1 80 ? 29.351 16.169 -16.941 1.00 76.56 80 GLY A O 1
ATOM 633 N N . GLN A 1 81 ? 27.696 14.976 -16.008 1.00 73.75 81 GLN A N 1
ATOM 634 C CA . GLN A 1 81 ? 28.423 13.698 -16.069 1.00 73.75 81 GLN A CA 1
ATOM 635 C C . GLN A 1 81 ? 27.693 12.691 -16.964 1.00 73.75 81 GLN A C 1
ATOM 637 O O . GLN A 1 81 ? 26.468 12.658 -17.025 1.00 73.75 81 GLN A O 1
ATOM 642 N N . LYS A 1 82 ? 28.463 11.866 -17.683 1.00 75.38 82 LYS A N 1
ATOM 643 C CA . LYS A 1 82 ? 27.922 10.792 -18.537 1.00 75.38 82 LYS A CA 1
ATOM 644 C C . LYS A 1 82 ? 27.542 9.536 -17.750 1.00 75.38 82 LYS A C 1
ATOM 646 O O . LYS A 1 82 ? 26.791 8.711 -18.261 1.00 75.38 82 LYS A O 1
ATOM 651 N N . GLU A 1 83 ? 28.084 9.371 -16.546 1.00 86.00 83 GLU A N 1
ATOM 652 C CA . GLU A 1 83 ? 27.866 8.189 -15.716 1.00 86.00 83 GLU A CA 1
ATOM 653 C C . GLU A 1 83 ? 26.836 8.468 -14.624 1.00 86.00 83 GLU A C 1
ATOM 655 O O . GLU A 1 83 ? 26.859 9.510 -13.969 1.00 86.00 83 GLU A O 1
ATOM 660 N N . LYS A 1 84 ? 25.930 7.507 -14.424 1.00 90.81 84 LYS A N 1
ATOM 661 C CA . LYS A 1 84 ? 24.933 7.559 -13.356 1.00 90.81 84 LYS A CA 1
ATOM 662 C C . LYS A 1 84 ? 25.582 7.250 -12.016 1.00 90.81 84 LYS A C 1
ATOM 664 O O . LYS A 1 84 ? 26.379 6.319 -11.914 1.00 90.81 84 LYS A O 1
ATOM 669 N N . ILE A 1 85 ? 25.155 7.952 -10.972 1.00 92.62 85 ILE A N 1
ATOM 670 C CA . ILE A 1 85 ? 25.587 7.680 -9.597 1.00 92.62 85 ILE A CA 1
ATOM 671 C C . ILE A 1 85 ? 24.475 7.005 -8.799 1.00 92.62 85 ILE A C 1
ATOM 673 O O . ILE A 1 85 ? 23.285 7.198 -9.061 1.00 92.62 85 ILE A O 1
ATOM 677 N N . TRP A 1 86 ? 24.865 6.226 -7.793 1.00 93.88 86 TRP A N 1
ATOM 678 C CA . TRP A 1 86 ? 23.926 5.691 -6.814 1.00 93.88 86 TRP A CA 1
ATOM 679 C C . TRP A 1 86 ? 23.519 6.771 -5.814 1.00 93.88 86 TRP A C 1
ATOM 681 O O . TRP A 1 86 ? 24.372 7.390 -5.182 1.00 93.88 86 TRP A O 1
ATOM 691 N N . ILE A 1 87 ? 22.212 6.946 -5.636 1.00 93.69 87 ILE A N 1
ATOM 692 C CA . ILE A 1 87 ? 21.617 7.830 -4.635 1.00 93.69 87 ILE A CA 1
ATOM 693 C C . ILE A 1 87 ? 20.624 7.071 -3.754 1.00 93.69 87 ILE A C 1
ATOM 695 O O . ILE A 1 87 ? 20.071 6.036 -4.148 1.00 93.69 87 ILE A O 1
ATOM 699 N N . TRP A 1 88 ? 20.361 7.635 -2.578 1.00 94.19 88 TRP A N 1
ATOM 700 C CA . TRP A 1 88 ? 19.237 7.254 -1.732 1.00 94.19 88 TRP A CA 1
ATOM 701 C C . TRP A 1 88 ? 18.068 8.201 -1.975 1.00 94.19 88 TRP A C 1
ATOM 703 O O . TRP A 1 88 ? 18.205 9.416 -1.841 1.00 94.19 88 TRP A O 1
ATOM 713 N N . LYS A 1 89 ? 16.919 7.636 -2.343 1.00 93.56 89 LYS A N 1
ATOM 714 C CA . LYS A 1 89 ? 15.635 8.330 -2.363 1.00 93.56 89 LYS A CA 1
ATOM 715 C C . LYS A 1 89 ? 14.889 7.988 -1.078 1.00 93.56 89 LYS A C 1
ATOM 717 O O . LYS A 1 89 ? 14.755 6.811 -0.754 1.00 93.56 89 LYS A O 1
ATOM 722 N N . PHE A 1 90 ? 14.411 9.016 -0.391 1.00 95.00 90 PHE A N 1
ATOM 723 C CA . PHE A 1 90 ? 13.595 8.896 0.810 1.00 95.00 90 PHE A CA 1
ATOM 724 C C . PHE A 1 90 ? 12.139 9.164 0.429 1.00 95.00 90 PHE A C 1
ATOM 726 O O . PHE A 1 90 ? 11.846 10.162 -0.234 1.00 95.00 90 PHE A O 1
ATOM 733 N N . GLU A 1 91 ? 11.243 8.259 0.801 1.00 95.56 91 GLU A N 1
ATOM 734 C CA . GLU A 1 91 ? 9.804 8.361 0.559 1.00 95.56 91 GLU A CA 1
ATOM 735 C C . GLU A 1 91 ? 9.050 8.048 1.853 1.00 95.56 91 GLU A C 1
ATOM 737 O O . GLU A 1 91 ? 9.554 7.324 2.707 1.00 95.56 91 GLU A O 1
ATOM 742 N N . THR A 1 92 ? 7.850 8.594 2.002 1.00 96.69 92 THR A N 1
ATOM 743 C CA . THR A 1 92 ? 6.878 8.149 3.006 1.00 96.69 92 THR A CA 1
ATOM 744 C C . THR A 1 92 ? 5.717 7.498 2.270 1.00 96.69 92 THR A C 1
ATOM 746 O O . THR A 1 92 ? 5.408 7.886 1.133 1.00 96.69 92 THR A O 1
ATOM 749 N N . PHE A 1 93 ? 5.060 6.516 2.884 1.00 96.75 93 PHE A N 1
ATOM 750 C CA . PHE A 1 93 ? 3.905 5.885 2.268 1.00 96.75 93 PHE A CA 1
ATOM 751 C C . PHE A 1 93 ? 2.614 6.328 2.937 1.00 96.75 93 PHE A C 1
ATOM 753 O O . PHE A 1 93 ? 2.470 6.348 4.156 1.00 96.75 93 PHE A O 1
ATOM 760 N N . ILE A 1 94 ? 1.613 6.659 2.117 1.00 96.25 94 ILE A N 1
ATOM 761 C CA . ILE A 1 94 ? 0.316 7.114 2.628 1.00 96.25 94 ILE A CA 1
ATOM 762 C C . ILE A 1 94 ? -0.349 6.063 3.522 1.00 96.25 94 ILE A C 1
ATOM 764 O O . ILE A 1 94 ? -1.095 6.415 4.427 1.00 96.25 94 ILE A O 1
ATOM 768 N N . PHE A 1 95 ? -0.071 4.777 3.298 1.00 97.25 95 PHE A N 1
ATOM 769 C CA . PHE A 1 95 ? -0.627 3.690 4.095 1.00 97.25 95 PHE A CA 1
ATOM 770 C C . PHE A 1 95 ? 0.033 3.509 5.468 1.00 97.25 95 PHE A C 1
ATOM 772 O O . PHE A 1 95 ? -0.521 2.784 6.295 1.00 97.25 95 PHE A O 1
ATOM 779 N N . ASP A 1 96 ? 1.132 4.207 5.768 1.00 97.44 96 ASP A N 1
ATOM 780 C CA . ASP A 1 96 ? 1.743 4.189 7.106 1.00 97.44 96 ASP A CA 1
ATOM 781 C C . ASP A 1 96 ? 0.841 4.841 8.161 1.00 97.44 96 ASP A C 1
ATOM 783 O O . ASP A 1 96 ? 1.001 4.609 9.357 1.00 97.44 96 ASP A O 1
ATOM 787 N N . ILE A 1 97 ? -0.175 5.603 7.737 1.00 97.44 97 ILE A N 1
ATOM 788 C CA . ILE A 1 97 ? -1.198 6.142 8.640 1.00 97.44 97 ILE A CA 1
ATOM 789 C C . ILE A 1 97 ? -2.234 5.083 9.054 1.00 97.44 97 ILE A C 1
ATOM 791 O O . ILE A 1 97 ? -2.946 5.281 10.037 1.00 97.44 97 ILE A O 1
ATOM 795 N N . PHE A 1 98 ? -2.367 3.964 8.333 1.00 97.94 98 PHE A N 1
ATOM 796 C CA . PHE A 1 98 ? -3.471 3.010 8.532 1.00 97.94 98 PHE A CA 1
ATOM 797 C C . PHE A 1 98 ? -3.507 2.374 9.929 1.00 97.94 98 PHE A C 1
ATOM 799 O O . PHE A 1 98 ? -4.610 2.266 10.483 1.00 97.94 98 PHE A O 1
ATOM 806 N N . PRO A 1 99 ? -2.365 2.051 10.570 1.00 97.69 99 PRO A N 1
ATOM 807 C CA . PRO A 1 99 ? -2.369 1.536 11.934 1.00 97.69 99 PRO A CA 1
ATOM 808 C C . PRO A 1 99 ? -2.949 2.505 12.975 1.00 97.69 99 PRO A C 1
ATOM 810 O O . PRO A 1 99 ? -3.371 2.087 14.055 1.00 97.69 99 PRO A O 1
ATOM 813 N N . TYR A 1 100 ? -3.012 3.802 12.660 1.00 97.31 100 TYR A N 1
ATOM 814 C CA . TYR A 1 100 ? -3.534 4.828 13.560 1.00 97.31 100 TYR A CA 1
ATOM 815 C C . TYR A 1 100 ? -5.066 4.916 13.545 1.00 97.31 100 TYR A C 1
ATOM 817 O O . TYR A 1 100 ? -5.638 5.649 14.361 1.00 97.31 100 TYR A O 1
ATOM 825 N N . ALA A 1 101 ? -5.757 4.190 12.660 1.00 97.62 101 ALA A N 1
ATOM 826 C CA . ALA A 1 101 ? -7.216 4.129 12.660 1.00 97.62 101 ALA A CA 1
ATOM 827 C C . ALA A 1 101 ? -7.718 3.432 13.939 1.00 97.62 101 ALA A C 1
ATOM 829 O O . ALA A 1 101 ? -7.140 2.440 14.401 1.00 97.62 101 ALA A O 1
ATOM 830 N N . ASN A 1 102 ? -8.801 3.939 14.539 1.00 96.75 102 ASN A N 1
ATOM 831 C CA . ASN A 1 102 ? -9.437 3.252 15.668 1.00 96.75 102 ASN A CA 1
ATOM 832 C C . ASN A 1 102 ? -10.348 2.126 15.168 1.00 96.75 102 ASN A C 1
ATOM 834 O O . ASN A 1 102 ? -10.517 1.122 15.849 1.00 96.75 102 ASN A O 1
ATOM 838 N N . SER A 1 103 ? -10.920 2.282 13.972 1.00 97.81 103 SER A N 1
ATOM 839 C CA . SER A 1 103 ? -11.733 1.260 13.315 1.00 97.81 103 SER A CA 1
ATOM 840 C C . SER A 1 103 ? -11.497 1.245 11.809 1.00 97.81 103 SER A C 1
ATOM 842 O O . SER A 1 103 ? -11.435 2.303 11.178 1.00 97.81 103 SER A O 1
ATOM 844 N N . PHE A 1 104 ? -11.432 0.055 11.213 1.00 98.19 104 PHE A N 1
ATOM 845 C CA . PHE A 1 104 ? -11.301 -0.091 9.768 1.00 98.19 104 PHE A CA 1
ATOM 846 C C . PHE A 1 104 ? -12.217 -1.175 9.196 1.00 98.19 104 PHE A C 1
ATOM 848 O O . PHE A 1 104 ? -12.709 -2.045 9.914 1.00 98.19 104 PHE A O 1
ATOM 855 N N . LYS A 1 105 ? -12.450 -1.116 7.884 1.00 98.06 105 LYS A N 1
ATOM 856 C CA . LYS A 1 105 ? -13.044 -2.203 7.097 1.00 98.06 105 LYS A CA 1
ATOM 857 C C . LYS A 1 105 ? -12.184 -2.486 5.872 1.00 98.06 105 LYS A C 1
ATOM 859 O O . LYS A 1 105 ? -11.582 -1.573 5.313 1.00 98.06 105 LYS A O 1
ATOM 864 N N . ILE A 1 106 ? -12.168 -3.743 5.444 1.00 97.38 106 ILE 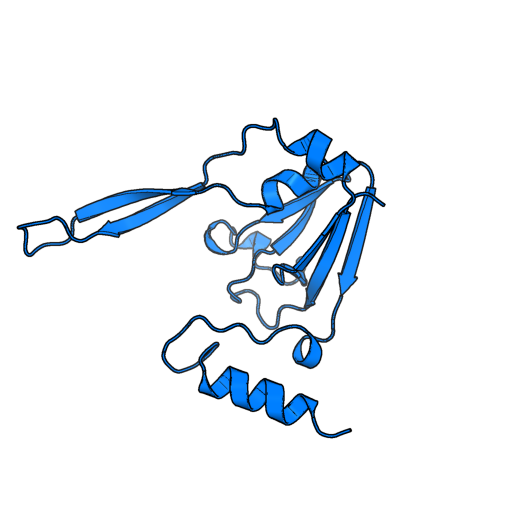A N 1
ATOM 865 C CA . ILE A 1 106 ? -11.515 -4.181 4.208 1.00 97.38 106 ILE A CA 1
ATOM 866 C C . ILE A 1 106 ? -12.608 -4.634 3.243 1.00 97.38 106 ILE A C 1
ATOM 868 O O . ILE A 1 106 ? -13.489 -5.407 3.622 1.00 97.38 106 ILE A O 1
ATOM 872 N N . VAL A 1 107 ? -12.559 -4.145 2.008 1.00 97.38 107 VAL A N 1
ATOM 873 C CA . VAL A 1 107 ? -13.478 -4.521 0.931 1.00 97.38 107 VAL A CA 1
ATOM 874 C C . VAL A 1 107 ? -12.677 -5.174 -0.183 1.00 97.38 107 VAL A C 1
ATOM 876 O O . VAL A 1 107 ? -11.861 -4.518 -0.827 1.00 97.38 107 VAL A O 1
ATOM 879 N N . VAL A 1 108 ? -12.932 -6.456 -0.430 1.00 97.06 108 VAL A N 1
ATOM 880 C CA . VAL A 1 108 ? -12.319 -7.184 -1.545 1.00 97.06 108 VAL A CA 1
ATOM 881 C C . VAL A 1 108 ? -13.110 -6.881 -2.817 1.00 97.06 108 VAL A C 1
ATOM 883 O O . VAL A 1 108 ? -14.290 -7.212 -2.910 1.00 97.06 108 VAL A O 1
ATOM 886 N N . GLY A 1 109 ? -12.477 -6.223 -3.786 1.00 94.88 109 GLY A N 1
ATOM 887 C CA . GLY A 1 109 ? -13.055 -5.964 -5.103 1.00 94.88 109 GLY A CA 1
ATOM 888 C C . GLY A 1 109 ? -12.800 -7.102 -6.092 1.00 94.88 109 GLY A C 1
ATOM 889 O O . GLY A 1 109 ? -11.791 -7.802 -5.995 1.00 94.88 109 GLY A O 1
ATOM 890 N N . ASP A 1 110 ? -13.684 -7.246 -7.086 1.00 93.50 110 ASP A N 1
ATOM 891 C CA . ASP A 1 110 ? -13.363 -8.017 -8.294 1.00 93.50 110 ASP A CA 1
ATOM 892 C C . ASP A 1 110 ? -12.235 -7.288 -9.032 1.00 93.50 110 ASP A C 1
ATOM 894 O O . ASP A 1 110 ? -12.394 -6.128 -9.425 1.00 93.50 110 ASP A O 1
ATOM 898 N N . ARG A 1 111 ? -11.095 -7.966 -9.195 1.00 92.06 111 ARG A N 1
ATOM 899 C CA . ARG A 1 111 ? -9.895 -7.437 -9.851 1.00 92.06 111 ARG A CA 1
ATOM 900 C C . ARG A 1 111 ? -10.225 -6.843 -11.217 1.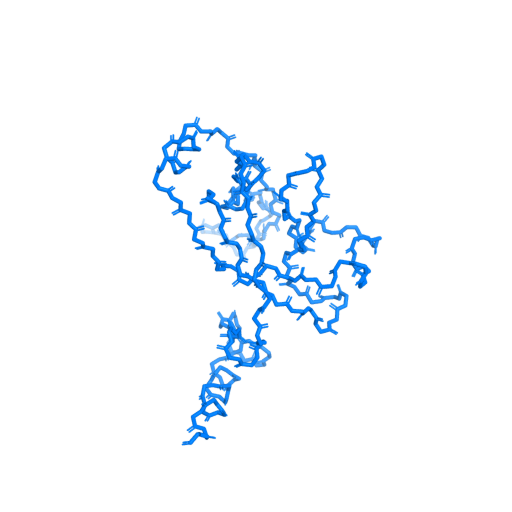00 92.06 111 ARG A C 1
ATOM 902 O O . ARG A 1 111 ? -9.843 -5.707 -11.471 1.00 92.06 111 ARG A O 1
ATOM 909 N N . ARG A 1 112 ? -11.009 -7.558 -12.031 1.00 90.38 112 ARG A N 1
ATOM 910 C CA . ARG A 1 112 ? -11.346 -7.153 -13.409 1.00 90.38 112 ARG A CA 1
ATOM 911 C C . ARG A 1 112 ? -12.100 -5.826 -13.465 1.00 90.38 112 ARG A C 1
ATOM 913 O O . ARG A 1 112 ? -11.917 -5.067 -14.400 1.00 90.38 112 ARG A O 1
ATOM 920 N N . LYS A 1 113 ? -12.882 -5.525 -12.424 1.00 88.62 113 LYS A N 1
ATOM 921 C CA . LYS A 1 113 ? -13.700 -4.304 -12.323 1.00 88.62 113 LYS A CA 1
ATOM 922 C C . LYS A 1 113 ? -13.023 -3.159 -11.578 1.00 88.62 113 LYS A C 1
ATOM 924 O O . LYS A 1 113 ? -13.522 -2.039 -11.551 1.00 88.62 113 LYS A O 1
ATOM 929 N N . CYS A 1 114 ? -11.967 -3.455 -10.824 1.00 87.38 114 CYS A N 1
ATOM 930 C CA . CYS A 1 114 ? -11.443 -2.534 -9.813 1.00 87.38 114 CYS A CA 1
ATOM 931 C C . CYS A 1 114 ? -9.954 -2.236 -9.966 1.00 87.38 114 CYS A C 1
ATOM 933 O O . CYS A 1 114 ? -9.447 -1.404 -9.212 1.00 87.38 114 CYS A O 1
ATOM 935 N N . PHE A 1 115 ? -9.244 -2.936 -10.852 1.00 92.44 115 PHE A N 1
ATOM 936 C CA . PHE A 1 115 ? -7.792 -2.882 -10.900 1.00 92.44 115 PHE A CA 1
ATOM 937 C C . PHE A 1 115 ? -7.238 -3.117 -12.310 1.00 92.44 115 PHE A C 1
ATOM 939 O O . PHE A 1 115 ? -7.103 -4.251 -12.757 1.00 92.44 115 PHE A O 1
ATOM 946 N N . ALA A 1 116 ? -6.865 -2.020 -12.968 1.00 93.25 116 ALA A N 1
ATOM 947 C CA . ALA A 1 116 ? -6.130 -1.996 -14.231 1.00 93.25 116 ALA A CA 1
ATOM 948 C C . ALA A 1 116 ? -5.070 -0.876 -14.157 1.00 93.25 116 ALA A C 1
ATOM 950 O O . ALA A 1 116 ? -5.328 0.254 -14.577 1.00 93.25 116 ALA A O 1
ATOM 951 N N . PRO A 1 117 ? -3.921 -1.115 -13.499 1.00 92.81 117 PRO A N 1
ATOM 952 C CA . PRO A 1 117 ? -2.916 -0.079 -13.304 1.00 92.81 117 PRO A CA 1
ATOM 953 C C . PRO A 1 117 ? -2.154 0.222 -14.604 1.00 92.81 117 PRO A C 1
ATOM 955 O O . PRO A 1 117 ? -1.868 -0.673 -15.391 1.00 92.81 117 PRO A O 1
ATOM 958 N N . LEU A 1 118 ? -1.747 1.481 -14.776 1.00 93.81 118 LEU A N 1
ATOM 959 C CA . LEU A 1 118 ? -0.876 1.924 -15.865 1.00 93.81 118 LEU A CA 1
ATOM 960 C C . LEU A 1 118 ? 0.504 2.285 -15.301 1.00 93.81 118 LEU A C 1
ATOM 962 O O . LEU A 1 118 ? 0.650 3.293 -14.610 1.00 93.81 118 LEU A O 1
ATOM 966 N N . LYS A 1 119 ? 1.508 1.445 -15.555 1.00 91.25 119 LYS A N 1
ATOM 967 C CA . LYS A 1 119 ? 2.864 1.564 -14.989 1.00 91.25 119 LYS A CA 1
ATOM 968 C C . LYS A 1 119 ? 3.980 1.453 -16.025 1.00 91.25 119 LYS A C 1
ATOM 970 O O . LYS A 1 119 ? 5.052 2.010 -15.798 1.00 91.25 119 LYS A O 1
ATOM 975 N N . ASN A 1 120 ? 3.756 0.733 -17.124 1.00 93.06 120 ASN A N 1
ATOM 976 C CA . ASN A 1 120 ? 4.788 0.412 -18.108 1.00 93.06 120 ASN A CA 1
ATOM 977 C C . ASN A 1 120 ? 4.433 0.962 -19.494 1.00 93.06 120 ASN A C 1
ATOM 979 O O . ASN A 1 120 ? 3.266 1.135 -19.833 1.00 93.06 120 ASN A O 1
ATOM 983 N N . LEU A 1 121 ? 5.455 1.221 -20.313 1.00 93.31 121 LEU A N 1
ATOM 984 C CA . LEU A 1 121 ? 5.264 1.681 -21.693 1.00 93.31 121 LEU A CA 1
ATOM 985 C C . LEU A 1 121 ? 4.633 0.593 -22.578 1.00 93.31 121 LEU A C 1
ATOM 987 O O . LEU A 1 121 ? 3.805 0.895 -23.429 1.00 93.31 121 LEU A O 1
ATOM 991 N N . SER A 1 122 ? 5.022 -0.664 -22.365 1.00 94.69 122 SER A N 1
ATOM 992 C CA . SER A 1 122 ? 4.526 -1.846 -23.072 1.00 94.69 122 SER A CA 1
ATOM 993 C C . SER A 1 122 ? 4.546 -3.070 -22.148 1.00 94.69 122 SER A C 1
ATOM 995 O O . SER A 1 122 ? 5.189 -3.051 -21.094 1.00 94.69 122 SER A O 1
ATOM 997 N N . GLY A 1 123 ? 3.838 -4.137 -22.532 1.00 93.12 123 GLY A N 1
ATOM 998 C CA . GLY A 1 123 ? 3.721 -5.359 -21.730 1.00 93.12 123 GLY A CA 1
ATOM 999 C C . GLY A 1 123 ? 2.690 -5.239 -20.596 1.00 93.12 123 GLY A C 1
ATOM 1000 O O . GLY A 1 123 ? 1.728 -4.484 -20.736 1.00 93.12 123 GLY A O 1
ATOM 1001 N N . PRO A 1 124 ? 2.849 -5.984 -19.486 1.00 90.88 124 PRO A N 1
ATOM 1002 C CA . PRO A 1 124 ? 1.931 -5.916 -18.346 1.00 90.88 124 PRO A CA 1
ATOM 1003 C C . PRO A 1 124 ? 1.784 -4.490 -17.803 1.00 90.88 124 PRO A C 1
ATOM 1005 O O . PRO A 1 124 ? 2.773 -3.759 -17.754 1.00 90.88 124 PRO A O 1
ATOM 1008 N N . ASP A 1 125 ? 0.591 -4.109 -17.347 1.00 92.19 125 ASP A N 1
ATOM 1009 C CA . ASP A 1 125 ? 0.286 -2.769 -16.816 1.00 92.19 125 ASP A CA 1
ATOM 1010 C C . ASP A 1 125 ? 0.631 -1.629 -17.807 1.00 92.19 125 ASP A C 1
ATOM 1012 O O . ASP A 1 125 ? 1.118 -0.567 -17.409 1.00 92.19 125 ASP A O 1
ATOM 1016 N N . SER A 1 126 ? 0.452 -1.854 -19.111 1.00 96.12 126 SER A N 1
ATOM 1017 C CA . SER A 1 126 ? 0.645 -0.854 -20.171 1.00 96.12 126 SER A CA 1
ATOM 1018 C C . SER A 1 126 ? -0.672 -0.293 -20.694 1.00 96.12 126 SER A C 1
ATOM 1020 O O . SER A 1 126 ? -1.750 -0.798 -20.371 1.00 96.12 126 SER A O 1
ATOM 1022 N N . LEU A 1 127 ? -0.586 0.748 -21.530 1.00 96.06 127 LEU A N 1
ATOM 1023 C CA . LEU A 1 127 ? -1.760 1.395 -22.119 1.00 96.06 127 LEU A CA 1
ATOM 1024 C C . LEU A 1 127 ? -2.659 0.390 -22.849 1.00 96.06 127 LEU A C 1
ATOM 1026 O O . LEU A 1 127 ? -3.876 0.451 -22.712 1.00 96.06 127 LEU A O 1
ATOM 1030 N N . GLU A 1 128 ? -2.050 -0.552 -23.567 1.00 95.69 128 GLU A N 1
ATOM 1031 C CA . GLU A 1 128 ? -2.744 -1.587 -24.335 1.00 95.69 128 GLU A CA 1
ATOM 1032 C C . GLU A 1 128 ? -3.540 -2.514 -23.408 1.00 95.69 128 GLU A C 1
ATOM 1034 O O . GLU A 1 128 ? -4.754 -2.636 -23.546 1.00 95.69 128 GLU A O 1
ATOM 1039 N N . THR A 1 129 ? -2.895 -3.042 -22.360 1.00 94.69 129 THR A N 1
ATOM 1040 C CA . THR A 1 129 ? -3.558 -3.918 -21.376 1.00 94.69 129 THR A CA 1
ATOM 1041 C C . THR A 1 129 ? -4.656 -3.207 -20.578 1.00 94.69 129 THR A C 1
ATOM 1043 O O . THR A 1 129 ? -5.651 -3.822 -20.202 1.00 94.69 129 THR A O 1
ATOM 1046 N N . VAL A 1 130 ? -4.506 -1.901 -20.321 1.00 94.94 130 VAL A N 1
ATOM 1047 C CA . VAL A 1 130 ? -5.531 -1.097 -19.635 1.00 94.94 130 VAL A CA 1
ATOM 1048 C C . VAL A 1 130 ? -6.721 -0.836 -20.558 1.00 94.94 130 VAL A C 1
ATOM 1050 O O . VAL A 1 130 ? -7.861 -0.922 -20.106 1.00 94.94 130 VAL A O 1
ATOM 1053 N N . ALA A 1 131 ? -6.482 -0.553 -21.841 1.00 93.38 131 ALA A N 1
ATOM 1054 C CA . ALA A 1 131 ? -7.546 -0.376 -22.824 1.00 93.38 131 ALA A CA 1
ATOM 1055 C C . ALA A 1 131 ? -8.367 -1.663 -22.996 1.00 93.38 131 ALA A C 1
ATOM 1057 O O . ALA A 1 131 ? -9.593 -1.604 -22.949 1.00 93.38 131 ALA A O 1
ATOM 1058 N N . GLU A 1 132 ? -7.707 -2.818 -23.110 1.00 92.81 132 GLU A N 1
ATOM 1059 C CA . GLU A 1 132 ? -8.368 -4.129 -23.159 1.00 92.81 132 GLU A CA 1
ATOM 1060 C C . GLU A 1 132 ? -9.223 -4.386 -21.913 1.00 92.81 132 GLU A C 1
ATOM 1062 O O . GLU A 1 132 ? -10.390 -4.760 -22.033 1.00 92.81 132 GLU A O 1
ATOM 1067 N N . ALA A 1 133 ? -8.672 -4.133 -20.719 1.00 92.06 133 ALA A N 1
ATOM 1068 C CA . ALA A 1 133 ? -9.400 -4.301 -19.463 1.00 92.06 133 ALA A CA 1
ATOM 1069 C C . ALA A 1 133 ? -10.675 -3.442 -19.423 1.00 92.06 133 ALA A C 1
ATOM 1071 O O . ALA A 1 133 ? -11.745 -3.955 -19.096 1.00 92.06 133 ALA A O 1
ATOM 1072 N N . LEU A 1 134 ? -10.581 -2.165 -19.810 1.00 91.12 134 LEU A N 1
ATOM 1073 C CA . LEU A 1 134 ? -11.729 -1.254 -19.855 1.00 91.12 134 LEU A CA 1
ATOM 1074 C C . LEU A 1 134 ? -12.771 -1.684 -20.894 1.00 91.12 134 LEU A C 1
ATOM 1076 O O . LEU A 1 134 ? -13.960 -1.672 -20.595 1.00 91.12 134 LEU A O 1
ATOM 1080 N N . MET A 1 135 ? -12.349 -2.104 -22.090 1.00 89.69 135 MET A N 1
ATOM 1081 C CA . MET A 1 135 ? -13.269 -2.587 -23.127 1.00 89.69 135 MET A CA 1
ATOM 1082 C C . MET A 1 135 ? -14.005 -3.855 -22.686 1.00 89.69 135 MET A C 1
ATOM 1084 O O . MET A 1 135 ? -15.206 -3.962 -22.908 1.00 89.69 135 MET A O 1
ATOM 1088 N N . SER A 1 136 ? -13.320 -4.777 -22.005 1.00 85.19 136 SER A N 1
ATOM 1089 C CA . SER A 1 136 ? -13.930 -6.016 -21.505 1.00 85.19 136 SER A CA 1
ATOM 1090 C C . SER A 1 136 ? -14.942 -5.814 -20.368 1.00 85.19 136 SER A C 1
ATOM 1092 O O . SER A 1 136 ? -15.758 -6.698 -20.117 1.00 85.19 136 SER A O 1
ATOM 1094 N N . ASP A 1 137 ? -14.909 -4.669 -19.675 1.00 74.56 137 ASP A N 1
ATOM 1095 C CA . ASP A 1 137 ? -15.865 -4.338 -18.604 1.00 74.56 137 ASP A CA 1
ATOM 1096 C C . ASP A 1 137 ? -17.164 -3.707 -19.153 1.00 74.56 137 ASP A C 1
ATOM 1098 O O . ASP A 1 137 ? -18.141 -3.552 -18.420 1.00 74.56 137 ASP A O 1
ATOM 1102 N N . HIS A 1 138 ? -17.203 -3.364 -20.449 1.00 60.88 138 HIS A N 1
ATOM 1103 C CA . HIS A 1 138 ? -18.345 -2.727 -21.114 1.00 60.88 138 HIS A CA 1
ATOM 1104 C C . HIS A 1 138 ? -19.367 -3.701 -21.741 1.00 60.88 138 HIS A C 1
ATOM 1106 O O . HIS A 1 138 ? -20.375 -3.233 -22.266 1.00 60.88 138 HIS A O 1
ATOM 1112 N N . ASP A 1 139 ? -19.177 -5.021 -21.639 1.00 52.00 139 ASP A N 1
ATOM 1113 C CA . ASP A 1 139 ? -20.121 -6.037 -22.146 1.00 52.00 139 ASP A CA 1
ATOM 1114 C C . ASP A 1 139 ? -21.262 -6.349 -21.143 1.00 52.00 139 ASP A C 1
ATOM 1116 O O . ASP A 1 139 ? -21.421 -7.487 -20.686 1.00 52.00 139 ASP A O 1
ATOM 1120 N N . PHE A 1 140 ? -22.060 -5.333 -20.789 1.00 45.97 140 PHE A N 1
ATOM 1121 C CA . PHE A 1 140 ? -23.337 -5.473 -20.061 1.00 45.97 140 PHE A CA 1
ATOM 1122 C C . PHE A 1 140 ? -24.545 -5.172 -20.950 1.00 45.97 140 PHE A C 1
ATOM 1124 O O . PHE A 1 140 ? -24.523 -4.133 -21.648 1.00 45.97 140 PHE A O 1
#

Solvent-accessible surface area (backbone atoms only — not comparable to full-atom values): 8499 Å² total; per-residue (Å²): 117,33,33,38,40,40,28,23,74,54,92,50,59,82,51,90,35,28,34,51,47,74,56,96,92,18,47,42,67,47,47,53,93,73,56,50,80,79,63,32,38,69,91,44,42,37,22,54,67,85,45,69,50,67,39,71,68,49,50,64,68,53,71,78,60,85,73,66,78,44,82,44,83,42,78,42,83,46,94,94,51,96,63,67,44,85,44,81,45,76,42,70,61,84,60,74,54,45,49,75,46,91,37,71,47,80,42,80,45,62,47,80,83,70,61,68,59,79,81,35,90,63,65,78,38,2,64,67,55,33,50,53,45,56,58,68,68,62,82,120

Secondary structure (DSSP, 8-state):
--EEEEEEE-SSTT-SSPEEEEETTEEEEE-GGG--TTTTSGGG-EEEEEEEEE-HHHHHHHTTPPPPPEEEEEEEPPTT-SS-EEEEEEE--GGGGGGG-SSEEEEE--HHHH------SSSTTSHHHHHHHHHHTT--

Nearest PDB structures (foldseek):
  6g9v-assembly2_B  TM=8.963E-01  e=4.054E-09  Aspergillus fumigatus Af293
  8yp3-assembly3_C  TM=8.958E-01  e=6.767E-09  Spodoptera frugiperda
  1jvd-assembly1_A  TM=8.884E-01  e=1.059E-08  Homo sapiens
  1jvd-assembly1_B  TM=8.549E-01  e=5.238E-09  Homo sapiens
  6tn3-assembly2_B  TM=8.348E-01  e=7.215E-09  Aspergillus fumigatus Af293

Foldseek 3Di:
DFKEFEKEFDPALLPQFWFWDQDPNFIATHGSVRDDPVNSDCVRGIGGQVDMDGDVVLVVVCVPDDFDWDWDWDFDDDPPDPGTDIDIDTDGDPRSSRRVDPDYHYHYDDCLVRHQAQDDCDDHNHPVSSVVSVVVVPPD

pLDDT: mean 91.62, std 8.23, range [45.97, 98.44]

Mean predicted aligned error: 5.0 Å

Sequence (140 aa):
VDLVLKCIKRETPEEKLGVIGIENEKLSIREYSELTSSMRSLVFAYGNSGLFSCNMDFVKKVSTLELPWHLARKLADTQGQKEKIWIWKFETFIFDIFPYANSFKIVVGDRRKCFAPLKNLSGPDSLETVAEALMSDHDF